Protein AF-A0AAW7KT25-F1 (afdb_monomer)

Structure (mmCIF, N/CA/C/O backbone):
data_AF-A0AAW7KT25-F1
#
_entry.id   AF-A0AAW7KT25-F1
#
loop_
_atom_site.group_PDB
_atom_site.id
_atom_site.type_symbol
_atom_site.label_atom_id
_atom_site.label_alt_id
_atom_site.label_comp_id
_atom_site.label_asym_id
_atom_site.label_entity_id
_atom_site.label_seq_id
_atom_site.pdbx_PDB_ins_code
_atom_site.Cartn_x
_atom_site.Cartn_y
_atom_site.Cartn_z
_atom_site.occupancy
_atom_site.B_iso_or_equiv
_atom_site.auth_seq_id
_atom_site.auth_comp_id
_atom_site.auth_asym_id
_atom_site.auth_atom_id
_atom_site.pdbx_PDB_model_num
ATOM 1 N N . MET A 1 1 ? 36.949 -15.496 -26.445 1.00 39.81 1 MET A N 1
ATOM 2 C CA . MET A 1 1 ? 36.614 -14.294 -27.246 1.00 39.81 1 MET A CA 1
ATOM 3 C C . MET A 1 1 ? 35.972 -13.147 -26.450 1.00 39.81 1 MET A C 1
ATOM 5 O O . MET A 1 1 ? 35.982 -12.041 -26.960 1.00 39.81 1 MET A O 1
ATOM 9 N N . ALA A 1 2 ? 35.506 -13.334 -25.204 1.00 37.22 2 ALA A N 1
ATOM 10 C CA . ALA A 1 2 ? 34.876 -12.263 -24.408 1.00 37.22 2 ALA A CA 1
ATOM 11 C C . ALA A 1 2 ? 35.842 -11.230 -23.772 1.00 37.22 2 ALA A C 1
ATOM 13 O O . ALA A 1 2 ? 35.425 -10.126 -23.444 1.00 37.22 2 ALA A O 1
ATOM 14 N N . LYS A 1 3 ? 37.140 -11.545 -23.620 1.00 33.88 3 LYS A N 1
ATOM 15 C CA . LYS A 1 3 ? 38.115 -10.657 -22.946 1.00 33.88 3 LYS A CA 1
ATOM 16 C C . LYS A 1 3 ? 38.588 -9.450 -23.777 1.00 33.88 3 LYS A C 1
ATOM 18 O O . LYS A 1 3 ? 39.136 -8.522 -23.203 1.00 33.88 3 LYS A O 1
ATOM 23 N N . ILE A 1 4 ? 38.385 -9.446 -25.098 1.00 40.03 4 ILE A N 1
ATOM 24 C CA . ILE A 1 4 ? 38.827 -8.353 -25.996 1.00 40.03 4 ILE A CA 1
ATOM 25 C C . ILE A 1 4 ? 37.680 -7.369 -26.300 1.00 40.03 4 ILE A C 1
ATOM 27 O O . ILE A 1 4 ? 37.921 -6.237 -26.711 1.00 40.03 4 ILE A O 1
ATOM 31 N N . THR A 1 5 ? 36.430 -7.756 -26.031 1.00 41.66 5 THR A N 1
ATOM 32 C CA . THR A 1 5 ? 35.244 -6.930 -26.302 1.00 41.66 5 THR A CA 1
ATOM 33 C C . THR A 1 5 ? 35.101 -5.768 -25.318 1.00 41.66 5 THR A C 1
ATOM 35 O O . THR A 1 5 ? 34.803 -4.655 -25.736 1.00 41.66 5 THR A O 1
ATOM 38 N N . VAL A 1 6 ? 35.383 -6.000 -24.030 1.00 49.38 6 VAL A N 1
ATOM 39 C CA . VAL A 1 6 ? 35.271 -4.971 -22.978 1.00 49.38 6 VAL A CA 1
ATOM 40 C C . VAL A 1 6 ? 36.273 -3.815 -23.179 1.00 49.38 6 VAL A C 1
ATOM 42 O O . VAL A 1 6 ? 35.838 -2.665 -23.156 1.00 49.38 6 VAL A O 1
ATOM 45 N N . PRO A 1 7 ? 37.568 -4.061 -23.487 1.00 44.84 7 PRO A N 1
ATOM 46 C CA . PRO A 1 7 ? 38.515 -2.983 -23.781 1.00 44.84 7 PRO A CA 1
ATOM 47 C C . PRO A 1 7 ? 38.102 -2.126 -24.983 1.00 44.84 7 PRO A C 1
ATOM 49 O O . PRO A 1 7 ? 38.216 -0.905 -24.938 1.00 44.84 7 PRO A O 1
ATOM 52 N N . LEU A 1 8 ? 37.598 -2.749 -26.056 1.00 51.25 8 LEU A N 1
ATOM 53 C CA . LEU A 1 8 ? 37.170 -2.042 -27.269 1.00 51.25 8 LEU A CA 1
ATOM 54 C C . LEU A 1 8 ? 35.942 -1.154 -27.030 1.00 51.25 8 LEU A C 1
ATOM 56 O O . LEU A 1 8 ? 35.841 -0.094 -27.643 1.00 51.25 8 LEU A O 1
ATOM 60 N N . GLN A 1 9 ? 35.038 -1.560 -26.139 1.00 50.50 9 GLN A N 1
ATOM 61 C CA . GLN A 1 9 ? 33.837 -0.799 -25.799 1.00 50.50 9 GLN A CA 1
ATOM 62 C C . GLN A 1 9 ? 34.172 0.451 -24.961 1.00 50.50 9 GLN A C 1
ATOM 64 O O . GLN A 1 9 ? 33.666 1.537 -25.247 1.00 50.50 9 GLN A O 1
ATOM 69 N N . GLU A 1 10 ? 35.088 0.343 -23.989 1.00 52.12 10 GLU A N 1
ATOM 70 C CA . GLU A 1 10 ? 35.563 1.505 -23.217 1.00 52.12 10 GLU A CA 1
ATOM 71 C C . GLU A 1 10 ? 36.442 2.457 -24.042 1.00 52.12 10 GLU A C 1
ATOM 73 O O . GLU A 1 10 ? 36.291 3.678 -23.949 1.00 52.12 10 GLU A O 1
ATOM 78 N N . LEU A 1 11 ? 37.319 1.921 -24.902 1.00 52.69 11 LEU A N 1
ATOM 79 C CA . LEU A 1 11 ? 38.124 2.715 -25.840 1.00 52.69 11 LEU A CA 1
ATOM 80 C C . LEU A 1 11 ? 37.252 3.378 -26.924 1.00 52.69 11 LEU A C 1
ATOM 82 O O . LEU A 1 11 ? 37.547 4.492 -27.354 1.00 52.69 11 LEU A O 1
ATOM 86 N N . GLY A 1 12 ? 36.157 2.728 -27.333 1.00 53.31 12 GLY A N 1
ATOM 87 C CA . GLY A 1 12 ? 35.208 3.215 -28.335 1.00 53.31 12 GLY A CA 1
ATOM 88 C C . GLY A 1 12 ? 34.369 4.407 -27.872 1.00 53.31 12 GLY A C 1
ATOM 89 O O . GLY A 1 12 ? 34.167 5.334 -28.654 1.00 53.31 12 GLY A O 1
ATOM 90 N N . ARG A 1 13 ? 33.966 4.449 -26.591 1.00 52.12 13 ARG A N 1
ATOM 91 C CA . ARG A 1 13 ? 33.222 5.581 -25.995 1.00 52.12 13 ARG A CA 1
ATOM 92 C C . ARG A 1 13 ? 33.970 6.919 -26.057 1.00 52.12 13 ARG A C 1
ATOM 94 O O . ARG A 1 13 ? 33.335 7.967 -26.022 1.00 52.12 13 ARG A O 1
ATOM 101 N N . ARG A 1 14 ? 35.307 6.896 -26.146 1.00 50.84 14 ARG A N 1
ATOM 102 C CA . ARG A 1 14 ? 36.168 8.093 -26.263 1.00 50.84 14 ARG A CA 1
ATOM 103 C C . ARG A 1 14 ? 36.726 8.318 -27.675 1.00 50.84 14 ARG A C 1
ATOM 105 O O . ARG A 1 14 ? 37.419 9.308 -27.902 1.00 50.84 14 ARG A O 1
ATOM 112 N N . ALA A 1 15 ? 36.472 7.405 -28.612 1.00 57.97 15 ALA A N 1
ATOM 113 C CA . ALA A 1 15 ? 37.028 7.442 -29.962 1.00 57.97 15 ALA A CA 1
ATOM 114 C C . ALA A 1 15 ? 36.098 8.152 -30.961 1.00 57.97 15 ALA A C 1
ATOM 116 O O . ALA A 1 15 ? 34.927 8.412 -30.691 1.00 57.97 15 ALA A O 1
ATOM 117 N N . LYS A 1 16 ? 36.619 8.451 -32.160 1.00 61.91 16 LYS A N 1
ATOM 118 C CA . LYS A 1 16 ? 35.809 8.954 -33.283 1.00 61.91 16 LYS A CA 1
ATOM 119 C C . LYS A 1 16 ? 34.642 7.994 -33.571 1.00 61.91 16 LYS A C 1
ATOM 121 O O . LYS A 1 16 ? 34.809 6.777 -33.507 1.00 61.91 16 LYS A O 1
ATOM 126 N N . ARG A 1 17 ? 33.487 8.549 -33.961 1.00 69.19 17 ARG A N 1
ATOM 127 C CA . ARG A 1 17 ? 32.239 7.814 -34.267 1.00 69.19 17 ARG A CA 1
ATOM 128 C C . ARG A 1 17 ? 32.421 6.683 -35.287 1.00 69.19 17 ARG A C 1
ATOM 130 O O . ARG A 1 17 ? 31.707 5.689 -35.223 1.00 69.19 17 ARG A O 1
ATOM 137 N N . ILE A 1 18 ? 33.376 6.824 -36.207 1.00 77.50 18 ILE A N 1
ATOM 138 C CA . ILE A 1 18 ? 33.752 5.802 -37.187 1.00 77.50 18 ILE A CA 1
ATOM 139 C C . ILE A 1 18 ? 35.273 5.651 -37.158 1.00 77.50 18 ILE A C 1
ATOM 141 O O . ILE A 1 18 ? 35.999 6.627 -37.361 1.00 77.50 18 ILE A O 1
ATOM 145 N N . VAL A 1 19 ? 35.753 4.431 -36.931 1.00 78.00 19 VAL A N 1
ATOM 146 C CA . VAL A 1 19 ? 37.176 4.083 -36.926 1.00 78.00 19 VAL A CA 1
ATOM 147 C C . VAL A 1 19 ? 37.415 2.984 -37.964 1.00 78.00 19 VAL A C 1
ATOM 149 O O . VAL A 1 19 ? 36.980 1.846 -37.762 1.00 78.00 19 VAL A O 1
ATOM 152 N N . PRO A 1 20 ? 38.080 3.290 -39.092 1.00 73.50 20 PRO A N 1
ATOM 153 C CA . PRO A 1 20 ? 38.483 2.265 -40.041 1.00 73.50 20 PRO A CA 1
ATOM 154 C C . PRO A 1 20 ? 39.666 1.454 -39.500 1.00 73.50 20 PRO A C 1
ATOM 156 O O . PRO A 1 20 ? 40.632 2.014 -38.986 1.00 73.50 20 PRO A O 1
ATOM 159 N N . PHE A 1 21 ? 39.596 0.131 -39.640 1.00 72.38 21 PHE A N 1
ATOM 160 C CA . PHE A 1 21 ? 40.652 -0.801 -39.255 1.00 72.38 21 PHE A CA 1
ATOM 161 C C . PHE A 1 21 ? 40.813 -1.889 -40.324 1.00 72.38 21 PHE A C 1
ATOM 163 O O . PHE A 1 21 ? 40.084 -2.883 -40.329 1.00 72.38 21 PHE A O 1
ATOM 170 N N . SER A 1 22 ? 41.790 -1.719 -41.222 1.00 73.00 22 SER A N 1
ATOM 171 C CA . SER A 1 22 ? 42.015 -2.626 -42.359 1.00 73.00 22 SER A CA 1
ATOM 172 C C . SER A 1 22 ? 40.728 -2.797 -43.194 1.00 73.00 22 SER A C 1
ATOM 174 O O . SER A 1 22 ? 40.134 -1.802 -43.602 1.00 73.00 22 SER A O 1
ATOM 176 N N . SER A 1 23 ? 40.263 -4.027 -43.414 1.00 74.94 23 SER A N 1
ATOM 177 C CA . SER A 1 23 ? 38.996 -4.365 -44.080 1.00 74.94 23 SER A CA 1
ATOM 178 C C . SER A 1 23 ? 37.759 -4.284 -43.172 1.00 74.94 23 SER A C 1
ATOM 180 O O . SER A 1 23 ? 36.678 -4.736 -43.551 1.00 74.94 23 SER A O 1
ATOM 182 N N . ASN A 1 24 ? 37.891 -3.734 -41.963 1.00 81.19 24 ASN A N 1
ATOM 183 C CA . ASN A 1 24 ? 36.813 -3.619 -40.986 1.00 81.19 24 ASN A CA 1
ATOM 184 C C . ASN A 1 24 ? 36.521 -2.147 -40.661 1.00 81.19 24 ASN A C 1
ATOM 186 O O . ASN A 1 24 ? 37.401 -1.287 -40.720 1.00 81.19 24 ASN A O 1
ATOM 190 N N . LEU A 1 25 ? 35.286 -1.859 -40.264 1.00 82.75 25 LEU A N 1
ATOM 191 C CA . LEU A 1 25 ? 34.858 -0.556 -39.763 1.00 82.75 25 LEU A CA 1
ATOM 192 C C . LEU A 1 25 ? 34.250 -0.727 -38.374 1.00 82.75 25 LEU A C 1
ATOM 194 O O . LEU A 1 25 ? 33.343 -1.535 -38.183 1.00 82.75 25 LEU A O 1
ATOM 198 N N . LEU A 1 26 ? 34.740 0.045 -37.411 1.00 84.06 26 LEU A N 1
ATOM 199 C CA . LEU A 1 26 ? 34.149 0.151 -36.085 1.00 84.06 26 LEU A CA 1
ATOM 200 C C . LEU A 1 26 ? 33.310 1.428 -36.017 1.00 84.06 26 LEU A C 1
ATOM 202 O O . LEU A 1 26 ? 33.811 2.516 -36.292 1.00 84.06 26 LEU A O 1
ATOM 206 N N . PHE A 1 27 ? 32.050 1.289 -35.633 1.00 85.81 27 PHE A N 1
ATOM 207 C CA . PHE A 1 27 ? 31.134 2.388 -35.371 1.00 85.81 27 PHE A CA 1
ATOM 208 C C . PHE A 1 27 ? 30.879 2.448 -33.868 1.00 85.81 27 PHE A C 1
ATOM 210 O O . PHE A 1 27 ? 30.522 1.437 -33.266 1.00 85.81 27 PHE A O 1
ATOM 217 N N . ASN A 1 28 ? 31.069 3.616 -33.265 1.00 84.81 28 ASN A N 1
ATOM 218 C CA . ASN A 1 28 ? 30.917 3.807 -31.826 1.00 84.81 28 ASN A CA 1
ATOM 219 C C . ASN A 1 28 ? 29.822 4.826 -31.532 1.00 84.81 28 ASN A C 1
ATOM 221 O O . ASN A 1 28 ? 29.785 5.901 -32.134 1.00 84.81 28 ASN A O 1
ATOM 225 N N . ALA A 1 29 ? 28.969 4.473 -30.580 1.00 82.75 29 ALA A N 1
ATOM 226 C CA . ALA A 1 29 ? 27.951 5.308 -29.975 1.00 82.75 29 ALA A CA 1
ATOM 227 C C . ALA A 1 29 ? 28.093 5.239 -28.439 1.00 82.75 29 ALA A C 1
ATOM 229 O O . ALA A 1 29 ? 28.629 4.255 -27.916 1.00 82.75 29 ALA A O 1
ATOM 230 N N . PRO A 1 30 ? 27.656 6.268 -27.696 1.00 81.62 30 PRO A N 1
ATOM 231 C CA . PRO A 1 30 ? 27.646 6.261 -26.233 1.00 81.62 30 PRO A CA 1
ATOM 232 C C . PRO A 1 30 ? 27.114 4.962 -25.604 1.00 81.62 30 PRO A C 1
ATOM 234 O O . PRO A 1 30 ? 27.749 4.410 -24.695 1.00 81.62 30 PRO A O 1
ATOM 237 N N . ALA A 1 31 ? 25.991 4.437 -26.099 1.00 81.19 31 ALA A N 1
ATOM 238 C CA . ALA A 1 31 ? 25.361 3.243 -25.532 1.00 81.19 31 ALA A CA 1
ATOM 239 C C . ALA A 1 31 ? 25.866 1.909 -26.123 1.00 81.19 31 ALA A C 1
ATOM 241 O O . ALA A 1 31 ? 25.721 0.865 -25.487 1.00 81.19 31 ALA A O 1
ATOM 242 N N . CYS A 1 32 ? 26.472 1.901 -27.318 1.00 84.75 32 CYS A N 1
ATOM 243 C CA . CYS A 1 32 ? 26.880 0.661 -27.989 1.00 84.75 32 CYS A CA 1
ATOM 244 C C . CYS A 1 32 ? 27.976 0.847 -29.057 1.00 84.75 32 CYS A C 1
ATOM 246 O O . CYS A 1 32 ? 28.180 1.929 -29.596 1.00 84.75 32 CYS A O 1
ATOM 248 N N . SER A 1 33 ? 28.658 -0.246 -29.410 1.00 85.81 33 SER A N 1
ATOM 249 C CA . SER A 1 33 ? 29.647 -0.283 -30.496 1.00 85.81 33 SER A CA 1
ATOM 250 C C . SER A 1 33 ? 29.300 -1.384 -31.495 1.00 85.81 33 SER A C 1
ATOM 252 O O . SER A 1 33 ? 28.928 -2.491 -31.107 1.00 85.81 33 SER A O 1
ATOM 254 N N . MET A 1 34 ? 29.471 -1.106 -32.785 1.00 86.25 34 MET A N 1
ATOM 255 C CA . MET A 1 34 ? 29.200 -2.030 -33.883 1.00 86.25 34 MET A CA 1
ATOM 256 C C . MET A 1 34 ? 30.453 -2.224 -34.738 1.00 86.25 34 MET A C 1
ATOM 258 O O . MET A 1 34 ? 30.999 -1.271 -35.288 1.00 86.25 34 MET A O 1
ATOM 262 N N . LEU A 1 35 ? 30.901 -3.471 -34.881 1.00 87.00 35 LEU A N 1
ATOM 263 C CA . LEU A 1 35 ? 32.040 -3.839 -35.721 1.00 87.00 35 LEU A CA 1
ATOM 264 C C . LEU A 1 35 ? 31.547 -4.509 -37.003 1.00 87.00 35 LEU A C 1
ATOM 266 O O . LEU A 1 35 ? 31.051 -5.634 -36.970 1.00 87.00 35 LEU A O 1
ATOM 270 N N . VAL A 1 36 ? 31.749 -3.845 -38.136 1.00 86.00 36 VAL A N 1
ATOM 271 C CA . VAL A 1 36 ? 31.463 -4.394 -39.461 1.00 86.00 36 VAL A CA 1
ATOM 272 C C . VAL A 1 36 ? 32.754 -4.955 -40.041 1.00 86.00 36 VAL A C 1
ATOM 274 O O . VAL A 1 36 ? 33.733 -4.226 -40.206 1.00 86.00 36 VAL A O 1
ATOM 277 N N . LYS A 1 37 ? 32.777 -6.259 -40.328 1.00 85.62 37 LYS A N 1
ATOM 278 C CA . LYS A 1 37 ? 33.959 -6.947 -40.860 1.00 85.62 37 LYS A CA 1
ATOM 279 C C . LYS A 1 37 ? 33.845 -7.214 -42.356 1.00 85.62 37 LYS A C 1
ATOM 281 O O . LYS A 1 37 ? 32.748 -7.440 -42.853 1.00 85.62 37 LYS A O 1
ATOM 286 N N . GLY A 1 38 ? 34.986 -7.274 -43.042 1.00 77.88 38 GLY A N 1
ATOM 287 C CA . GLY A 1 38 ? 35.064 -7.803 -44.408 1.00 77.88 38 GLY A CA 1
ATOM 288 C C . GLY A 1 38 ? 34.520 -6.875 -45.495 1.00 77.88 38 GLY A C 1
ATOM 289 O O . GLY A 1 38 ? 34.018 -7.347 -46.512 1.00 77.88 38 GLY A O 1
ATOM 290 N N . ILE A 1 39 ? 34.630 -5.560 -45.313 1.00 77.00 39 ILE A N 1
ATOM 291 C CA . ILE A 1 39 ? 34.294 -4.593 -46.357 1.00 77.00 39 ILE A CA 1
ATOM 292 C C . ILE A 1 39 ? 35.446 -4.565 -47.368 1.00 77.00 39 ILE A C 1
ATOM 294 O O . ILE A 1 39 ? 36.496 -3.978 -47.116 1.00 77.00 39 ILE A O 1
ATOM 298 N N . ASN A 1 40 ? 35.251 -5.220 -48.513 1.00 68.75 40 ASN A N 1
ATOM 299 C CA . ASN A 1 40 ? 36.207 -5.266 -49.623 1.00 68.75 40 ASN A CA 1
ATOM 300 C C . ASN A 1 40 ? 35.557 -4.734 -50.909 1.00 68.75 40 ASN A C 1
ATOM 302 O O . ASN A 1 40 ? 35.361 -5.463 -51.878 1.00 68.75 40 ASN A O 1
ATOM 306 N N . THR A 1 41 ? 35.155 -3.463 -50.885 1.00 74.19 41 THR A N 1
ATOM 307 C CA . THR A 1 41 ? 34.660 -2.760 -52.074 1.00 74.19 41 THR A CA 1
ATOM 308 C C . THR A 1 41 ? 35.723 -1.790 -52.574 1.00 74.19 41 THR A C 1
ATOM 310 O O . THR A 1 41 ? 36.294 -1.036 -51.789 1.00 74.19 41 THR A O 1
ATOM 313 N N . LYS A 1 42 ? 35.986 -1.809 -53.885 1.00 74.44 42 LYS A N 1
ATOM 314 C CA . LYS A 1 42 ? 36.832 -0.814 -54.567 1.00 74.44 42 LYS A CA 1
ATOM 315 C C . LYS A 1 42 ? 36.036 0.423 -55.007 1.00 74.44 42 LYS A C 1
ATOM 317 O O . LYS A 1 42 ? 36.633 1.406 -55.423 1.00 74.44 42 LYS A O 1
ATOM 322 N N . ASP A 1 43 ? 34.706 0.359 -54.922 1.00 85.50 43 ASP A N 1
ATOM 323 C 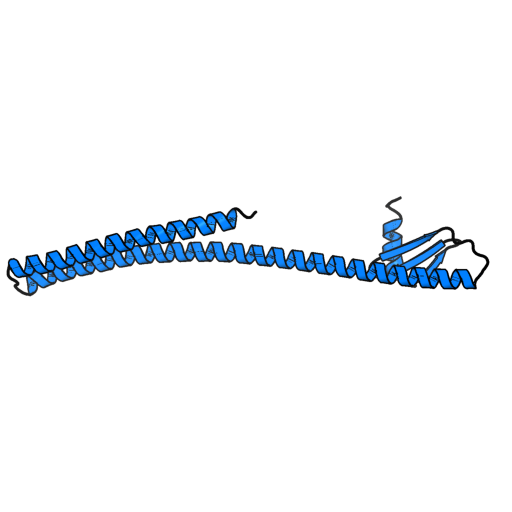CA . ASP A 1 43 ? 33.800 1.468 -55.215 1.00 85.50 43 ASP A CA 1
ATOM 324 C C . ASP A 1 43 ? 33.636 2.344 -53.962 1.00 85.50 43 ASP A C 1
ATOM 326 O O . ASP A 1 43 ? 32.994 1.945 -52.980 1.00 85.50 43 ASP A O 1
ATOM 330 N N . GLU A 1 44 ? 34.235 3.536 -54.003 1.00 79.94 44 GLU A N 1
ATOM 331 C CA . GLU A 1 44 ? 34.162 4.530 -52.929 1.00 79.94 44 GLU A CA 1
ATOM 332 C C . GLU A 1 44 ? 32.736 5.051 -52.697 1.00 79.94 44 GLU A C 1
ATOM 334 O O . GLU A 1 44 ? 32.356 5.310 -51.553 1.00 79.94 44 GLU A O 1
ATOM 339 N N . GLY A 1 45 ? 31.910 5.146 -53.743 1.00 84.12 45 GLY A N 1
ATOM 340 C CA . GLY A 1 45 ? 30.520 5.588 -53.632 1.00 84.12 45 GLY A CA 1
ATOM 341 C C . GLY A 1 45 ? 29.638 4.556 -52.927 1.00 84.12 45 GLY A C 1
ATOM 342 O O . GLY A 1 45 ? 28.743 4.901 -52.150 1.00 84.12 45 GLY A O 1
ATOM 343 N N . LEU A 1 46 ? 29.899 3.266 -53.146 1.00 83.12 46 LEU A N 1
ATOM 344 C CA . LEU A 1 46 ? 29.252 2.186 -52.396 1.00 83.12 46 LEU A CA 1
ATOM 345 C C . LEU A 1 46 ? 29.737 2.139 -50.938 1.00 83.12 46 LEU A C 1
ATOM 347 O O . LEU A 1 46 ? 28.928 1.949 -50.029 1.00 83.12 46 LEU A O 1
ATOM 351 N N . LEU A 1 47 ? 31.031 2.377 -50.699 1.00 82.69 47 LEU A N 1
ATOM 352 C CA . LEU A 1 47 ? 31.600 2.449 -49.351 1.00 82.69 47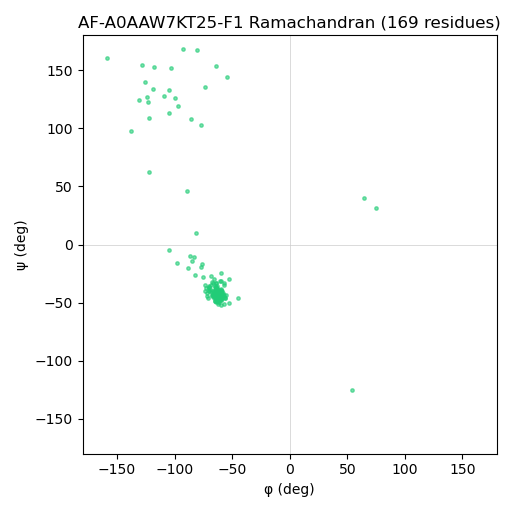 LEU A CA 1
ATOM 353 C C . LEU A 1 47 ? 31.009 3.603 -48.528 1.00 82.69 47 LEU A C 1
ATOM 355 O O . LEU A 1 47 ? 30.699 3.410 -47.351 1.00 82.69 47 LEU A O 1
ATOM 359 N N . GLY A 1 48 ? 30.833 4.779 -49.139 1.00 82.12 48 GLY A N 1
ATOM 360 C CA . GLY A 1 48 ? 30.191 5.938 -48.513 1.00 82.12 48 GLY A CA 1
ATOM 361 C C . GLY A 1 48 ? 28.758 5.630 -48.078 1.00 82.12 48 GLY A C 1
ATOM 362 O O . GLY A 1 48 ? 28.437 5.741 -46.899 1.00 82.12 48 GLY A O 1
ATOM 363 N N . ARG A 1 49 ? 27.935 5.099 -48.99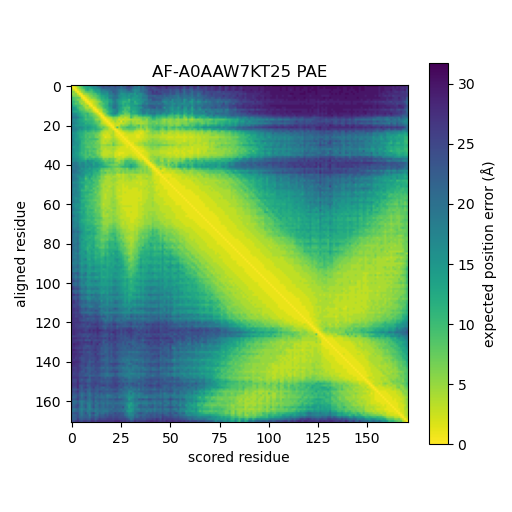3 1.00 88.19 49 ARG A N 1
ATOM 364 C CA . ARG A 1 49 ? 26.543 4.715 -48.691 1.00 88.19 49 ARG A CA 1
ATOM 365 C C . ARG A 1 49 ? 26.436 3.654 -47.596 1.00 88.19 49 ARG A C 1
ATOM 367 O O . ARG A 1 49 ? 25.552 3.730 -46.748 1.00 88.19 49 ARG A O 1
ATOM 374 N N . LEU A 1 50 ? 27.336 2.668 -47.584 1.00 85.50 50 LEU A N 1
ATOM 375 C CA . LEU A 1 50 ? 27.382 1.670 -46.512 1.00 85.50 50 LEU A CA 1
ATOM 376 C C . LEU A 1 50 ? 27.703 2.311 -45.160 1.00 85.50 50 LEU A C 1
ATOM 378 O O . LEU A 1 50 ? 27.060 1.976 -44.169 1.00 85.50 50 LEU A O 1
ATOM 382 N N . ARG A 1 51 ? 28.663 3.242 -45.109 1.00 84.38 51 ARG A N 1
ATOM 383 C CA . ARG A 1 51 ? 28.995 3.972 -43.876 1.00 84.38 51 ARG A CA 1
ATOM 384 C C . ARG A 1 51 ? 27.803 4.756 -43.345 1.00 84.38 51 ARG A C 1
ATOM 386 O O . ARG A 1 51 ? 27.540 4.668 -42.149 1.00 84.38 51 ARG A O 1
ATOM 393 N N . ASP A 1 52 ? 27.074 5.446 -44.215 1.00 87.75 52 ASP A N 1
ATOM 394 C CA . ASP A 1 52 ? 25.888 6.211 -43.823 1.00 87.75 52 ASP A CA 1
ATOM 395 C C . ASP A 1 52 ? 24.785 5.288 -43.292 1.00 87.75 52 ASP A C 1
ATOM 397 O O . ASP A 1 52 ? 24.254 5.513 -42.204 1.00 87.75 52 ASP A O 1
ATOM 401 N N . ASN A 1 53 ? 24.511 4.181 -43.989 1.00 89.69 53 ASN A N 1
ATOM 402 C CA . ASN A 1 53 ? 23.528 3.190 -43.550 1.00 89.69 53 ASN A CA 1
ATOM 403 C C . ASN A 1 53 ? 23.889 2.579 -42.188 1.00 89.69 53 ASN A C 1
ATOM 405 O O . ASN A 1 53 ? 23.029 2.454 -41.318 1.00 89.69 53 ASN A O 1
ATOM 409 N N . PHE A 1 54 ? 25.158 2.227 -41.967 1.00 89.12 54 PHE A N 1
ATOM 410 C CA . PHE A 1 54 ? 25.615 1.707 -40.677 1.00 89.12 54 PHE A CA 1
ATOM 411 C C . PHE A 1 54 ? 25.589 2.767 -39.574 1.00 89.12 54 PHE A C 1
ATOM 413 O O . PHE A 1 54 ? 25.258 2.444 -38.434 1.00 89.12 54 PHE A O 1
ATOM 420 N N . ALA A 1 55 ? 25.880 4.028 -39.892 1.00 85.62 55 ALA A N 1
ATOM 421 C CA . ALA A 1 55 ? 25.758 5.122 -38.938 1.00 85.62 55 ALA A CA 1
ATOM 422 C C . ALA A 1 55 ? 24.296 5.348 -38.513 1.00 85.62 55 ALA A C 1
ATOM 424 O O . ALA A 1 55 ? 24.047 5.558 -37.325 1.00 85.62 55 ALA A O 1
ATOM 425 N N . ILE A 1 56 ? 23.344 5.252 -39.450 1.00 90.94 56 ILE A N 1
ATOM 426 C CA . ILE A 1 56 ? 21.901 5.320 -39.173 1.00 90.94 56 ILE A CA 1
ATOM 427 C C . ILE A 1 56 ? 21.462 4.129 -38.317 1.00 90.94 56 ILE A C 1
ATOM 429 O O . ILE A 1 56 ? 20.803 4.319 -37.297 1.00 90.94 56 ILE A O 1
ATOM 433 N N . LEU A 1 57 ? 21.856 2.906 -38.691 1.00 91.44 57 LEU A N 1
ATOM 434 C CA . LEU A 1 57 ? 21.539 1.702 -37.919 1.00 91.44 57 LEU A CA 1
ATOM 435 C C . LEU A 1 57 ? 22.063 1.795 -36.486 1.00 91.44 57 LEU A C 1
ATOM 437 O O . LEU A 1 57 ? 21.328 1.481 -35.554 1.00 91.44 57 LEU A O 1
ATOM 441 N N . LEU A 1 58 ? 23.296 2.270 -36.300 1.00 89.75 58 LEU A N 1
ATOM 442 C CA . LEU A 1 58 ? 23.866 2.461 -34.972 1.00 89.75 58 LEU A CA 1
ATOM 443 C C . LEU A 1 58 ? 23.041 3.452 -34.137 1.00 89.75 58 LEU A C 1
ATOM 445 O O . LEU A 1 58 ? 22.776 3.179 -32.972 1.00 89.75 58 LEU A O 1
ATOM 449 N N . THR A 1 59 ? 22.587 4.561 -34.730 1.00 89.12 59 THR A N 1
ATOM 450 C CA . THR A 1 59 ? 21.710 5.523 -34.043 1.00 89.12 59 THR A CA 1
ATOM 451 C C . THR A 1 59 ? 20.365 4.909 -33.666 1.00 89.12 59 THR A C 1
ATOM 453 O O . THR A 1 59 ? 19.895 5.118 -32.554 1.00 89.12 59 THR A O 1
ATOM 456 N N . ILE A 1 60 ? 19.762 4.103 -34.544 1.00 93.31 60 ILE A N 1
ATOM 457 C CA . ILE A 1 60 ? 18.510 3.400 -34.227 1.00 93.31 60 ILE A CA 1
ATOM 458 C C . ILE A 1 60 ? 18.717 2.432 -33.055 1.00 93.31 60 ILE A C 1
ATOM 460 O O . ILE A 1 60 ? 17.874 2.363 -32.160 1.00 93.31 60 ILE A O 1
ATOM 464 N N . ILE A 1 61 ? 19.824 1.685 -33.054 1.00 92.00 61 ILE A N 1
ATOM 465 C CA . ILE A 1 61 ? 20.157 0.742 -31.980 1.00 92.00 61 ILE A CA 1
ATOM 466 C C . ILE A 1 61 ? 20.350 1.488 -30.658 1.00 92.00 61 ILE A C 1
ATOM 468 O O . ILE A 1 61 ? 19.762 1.090 -29.657 1.00 92.00 61 ILE A O 1
ATOM 472 N N . GLU A 1 62 ? 21.107 2.583 -30.661 1.00 90.00 62 GLU A N 1
ATOM 473 C CA . GLU A 1 62 ? 21.309 3.426 -29.481 1.00 90.00 62 GLU A CA 1
ATOM 474 C C . GLU A 1 62 ? 19.982 3.942 -28.911 1.00 90.00 62 GLU A C 1
ATOM 476 O O . GLU A 1 62 ? 19.688 3.686 -27.745 1.00 90.00 62 GLU A O 1
ATOM 481 N N . SER A 1 63 ? 19.119 4.542 -29.737 1.00 92.19 63 SER A N 1
ATOM 482 C CA . SER A 1 63 ? 17.806 5.015 -29.277 1.00 92.19 63 SER A CA 1
ATOM 483 C C . SER A 1 63 ? 16.923 3.889 -28.728 1.00 92.19 63 SER A C 1
ATOM 485 O O . SER A 1 63 ? 16.103 4.112 -27.836 1.00 92.19 63 SER A O 1
ATOM 487 N N . ARG A 1 64 ? 17.054 2.661 -29.248 1.00 94.75 64 ARG A N 1
ATOM 488 C CA . ARG A 1 64 ? 16.330 1.500 -28.711 1.00 94.75 64 ARG A CA 1
ATOM 489 C C . ARG A 1 64 ? 16.885 1.032 -27.374 1.00 94.75 64 ARG A C 1
ATOM 491 O O . ARG A 1 64 ? 16.083 0.650 -26.526 1.00 94.75 64 ARG A O 1
ATOM 498 N N . ILE A 1 65 ? 18.200 1.073 -27.178 1.00 92.62 65 ILE A N 1
ATOM 499 C CA . ILE A 1 65 ? 18.827 0.753 -25.891 1.00 92.62 65 ILE A CA 1
ATOM 500 C C . ILE A 1 65 ? 18.358 1.750 -24.831 1.00 92.62 65 ILE A C 1
ATOM 502 O O . ILE A 1 65 ? 17.811 1.323 -23.819 1.00 92.62 65 ILE A O 1
ATOM 506 N N . GLU A 1 66 ? 18.452 3.052 -25.109 1.00 92.12 66 GLU A N 1
ATOM 507 C CA . GLU A 1 66 ? 17.992 4.102 -24.190 1.00 92.12 66 GLU A CA 1
ATOM 508 C C . GLU A 1 66 ? 16.509 3.939 -23.833 1.00 92.12 66 GLU A C 1
ATOM 510 O O . GLU A 1 66 ? 16.120 4.032 -22.670 1.00 92.12 66 GLU A O 1
ATOM 515 N N . PHE A 1 67 ? 15.665 3.635 -24.824 1.00 94.25 67 PHE A N 1
ATOM 516 C CA . PHE A 1 67 ? 14.251 3.371 -24.579 1.00 94.25 67 PHE A CA 1
ATOM 517 C C . PHE A 1 67 ? 14.038 2.163 -23.655 1.00 94.25 67 PHE A C 1
ATOM 519 O O . PHE A 1 67 ? 13.223 2.232 -22.737 1.00 94.25 67 PHE A O 1
ATOM 526 N N . ILE A 1 68 ? 14.751 1.054 -23.876 1.00 95.25 68 ILE A N 1
ATOM 527 C CA . ILE A 1 68 ? 14.640 -0.143 -23.030 1.00 95.25 68 ILE A CA 1
ATOM 528 C C . ILE A 1 68 ? 15.082 0.169 -21.597 1.00 95.25 68 ILE A C 1
ATOM 530 O O . ILE A 1 68 ? 14.380 -0.207 -20.658 1.00 95.25 68 ILE A O 1
ATOM 534 N N . GLU A 1 69 ? 16.194 0.884 -21.427 1.00 93.56 69 GLU A N 1
ATOM 535 C CA . GLU A 1 69 ? 16.703 1.293 -20.115 1.00 93.56 69 GLU A CA 1
ATOM 536 C C . GLU A 1 69 ? 15.681 2.155 -19.364 1.00 93.56 69 GLU A C 1
ATOM 538 O O . GLU A 1 69 ? 15.325 1.835 -18.230 1.00 93.56 69 GLU A O 1
ATOM 543 N N . GLN A 1 70 ? 15.103 3.164 -20.024 1.00 94.12 70 GLN A N 1
ATOM 544 C CA . GLN A 1 70 ? 14.051 4.003 -19.440 1.00 94.12 70 GLN A CA 1
ATOM 545 C C . GLN A 1 70 ? 12.806 3.203 -19.043 1.00 94.12 70 GLN A C 1
ATOM 547 O O . GLN A 1 70 ? 12.175 3.479 -18.021 1.00 94.12 70 GLN A O 1
ATOM 552 N N . GLN A 1 71 ? 12.408 2.217 -19.849 1.00 95.25 71 GLN A N 1
ATOM 553 C CA . GLN A 1 71 ? 11.248 1.383 -19.536 1.00 95.25 71 GLN A CA 1
ATOM 554 C C . GLN A 1 71 ? 11.519 0.459 -18.345 1.00 95.25 71 GLN A C 1
ATOM 556 O O . GLN A 1 71 ? 10.630 0.266 -17.514 1.00 95.25 71 GLN A O 1
ATOM 561 N N . LEU A 1 72 ? 12.738 -0.069 -18.231 1.00 95.25 72 LEU A N 1
ATOM 562 C CA . LEU A 1 72 ? 13.156 -0.904 -17.108 1.00 95.25 72 LEU A CA 1
ATOM 563 C C . LEU A 1 72 ? 13.254 -0.091 -15.810 1.00 95.25 72 LEU A C 1
ATOM 565 O O . LEU A 1 72 ? 12.782 -0.537 -14.762 1.00 95.25 72 LEU A O 1
ATOM 569 N N . GLU A 1 73 ? 13.778 1.131 -15.885 1.00 95.00 73 GLU A N 1
ATOM 570 C CA . GLU A 1 73 ? 13.806 2.069 -14.763 1.00 95.00 73 GLU A CA 1
ATOM 571 C C . GLU A 1 73 ? 12.386 2.419 -14.296 1.00 95.00 73 GLU A C 1
ATOM 573 O O . GLU A 1 73 ? 12.060 2.254 -13.120 1.00 95.00 73 GLU A O 1
ATOM 578 N N . LYS A 1 74 ? 11.487 2.795 -15.217 1.00 93.56 74 LYS A N 1
ATOM 579 C CA . LYS A 1 74 ? 10.074 3.067 -14.894 1.00 93.56 74 LYS A CA 1
ATOM 580 C C . LYS A 1 74 ? 9.378 1.866 -14.262 1.00 93.56 74 LYS A C 1
ATOM 582 O O . LYS A 1 74 ? 8.606 2.041 -13.319 1.00 93.56 74 LYS A O 1
ATOM 587 N N . ALA A 1 75 ? 9.625 0.659 -14.770 1.00 93.44 75 ALA A N 1
ATOM 588 C CA . ALA A 1 75 ? 9.072 -0.564 -14.197 1.00 93.44 75 ALA A CA 1
ATOM 589 C C . ALA A 1 75 ? 9.575 -0.785 -12.762 1.00 93.44 75 ALA A C 1
ATOM 591 O O . ALA A 1 75 ? 8.781 -1.100 -11.877 1.00 93.44 75 ALA A O 1
ATOM 592 N N . THR A 1 76 ? 10.863 -0.539 -12.519 1.00 94.50 76 THR A N 1
ATOM 593 C CA . THR A 1 76 ? 11.485 -0.659 -11.194 1.00 94.50 76 THR A CA 1
ATOM 594 C C . THR A 1 76 ? 10.906 0.355 -10.210 1.00 94.50 76 THR A C 1
ATOM 596 O O . THR A 1 76 ? 10.464 -0.030 -9.129 1.00 94.50 76 THR A O 1
ATOM 599 N N . ILE A 1 77 ? 10.822 1.631 -10.600 1.00 93.25 77 ILE A N 1
ATOM 600 C CA . ILE A 1 77 ? 10.229 2.698 -9.778 1.00 93.25 77 ILE A CA 1
ATOM 601 C C . ILE A 1 77 ? 8.768 2.372 -9.459 1.00 93.25 77 ILE A C 1
ATOM 603 O O . ILE A 1 77 ? 8.340 2.481 -8.310 1.00 93.25 77 ILE A O 1
ATOM 607 N N . ARG A 1 78 ? 7.996 1.922 -10.456 1.00 89.69 78 ARG A N 1
ATOM 608 C CA . ARG A 1 78 ? 6.598 1.522 -10.256 1.00 89.69 78 ARG A CA 1
ATOM 609 C C . ARG A 1 78 ? 6.484 0.364 -9.268 1.00 89.69 78 ARG A C 1
ATOM 611 O O . ARG A 1 78 ? 5.620 0.407 -8.397 1.00 89.69 78 ARG A O 1
ATOM 618 N N . GLN A 1 79 ? 7.341 -0.646 -9.384 1.00 90.88 79 GLN A N 1
ATOM 619 C CA . GLN A 1 79 ? 7.340 -1.787 -8.471 1.00 90.88 79 GLN A CA 1
ATOM 620 C C . GLN A 1 79 ? 7.687 -1.362 -7.040 1.00 90.88 79 GLN A C 1
ATOM 622 O O . GLN A 1 79 ? 7.018 -1.778 -6.097 1.00 90.88 79 GLN A O 1
ATOM 627 N N . GLN A 1 80 ? 8.686 -0.495 -6.873 1.00 92.38 80 GLN A N 1
ATOM 628 C CA . GLN A 1 80 ? 9.048 0.054 -5.567 1.00 92.38 80 GLN A CA 1
ATOM 629 C C . GLN A 1 80 ? 7.901 0.867 -4.959 1.00 92.38 80 GLN A C 1
ATOM 631 O O . GLN A 1 80 ? 7.545 0.638 -3.807 1.00 92.38 80 GLN A O 1
ATOM 636 N N . ALA A 1 81 ? 7.269 1.752 -5.735 1.00 87.88 81 ALA A N 1
ATOM 637 C CA . ALA A 1 81 ? 6.122 2.534 -5.280 1.00 87.88 81 ALA A CA 1
ATOM 638 C C . ALA A 1 81 ? 4.951 1.639 -4.845 1.00 87.88 81 ALA A C 1
ATOM 640 O O . ALA A 1 81 ? 4.360 1.869 -3.793 1.00 87.88 81 ALA A O 1
ATOM 641 N N . LEU A 1 82 ? 4.644 0.586 -5.612 1.00 89.00 82 LEU A N 1
ATOM 642 C CA . LEU A 1 82 ? 3.618 -0.390 -5.241 1.00 89.00 82 LEU A CA 1
ATOM 643 C C . LEU A 1 82 ? 3.963 -1.116 -3.938 1.00 89.00 82 LEU A C 1
ATOM 645 O O . LEU A 1 82 ? 3.089 -1.279 -3.093 1.00 89.00 82 LEU A O 1
ATOM 649 N N . ASN A 1 83 ? 5.218 -1.521 -3.748 1.00 88.81 83 ASN A N 1
ATOM 650 C CA . ASN A 1 83 ? 5.652 -2.175 -2.514 1.00 88.81 83 ASN A CA 1
ATOM 651 C C . ASN A 1 83 ? 5.560 -1.236 -1.301 1.00 88.81 83 ASN A C 1
ATOM 653 O O . ASN A 1 83 ? 5.073 -1.648 -0.249 1.00 88.81 83 ASN A O 1
ATOM 657 N N . THR A 1 84 ? 5.947 0.032 -1.453 1.00 90.38 84 THR A N 1
ATOM 658 C CA . THR A 1 84 ? 5.801 1.044 -0.397 1.00 90.38 84 THR A CA 1
ATOM 659 C C . THR A 1 84 ? 4.334 1.266 -0.037 1.00 90.38 84 THR A C 1
ATOM 661 O O . THR A 1 84 ? 3.986 1.212 1.140 1.00 90.38 84 THR A O 1
ATOM 664 N N . LEU A 1 85 ? 3.459 1.434 -1.036 1.00 87.31 85 LEU A N 1
ATOM 665 C CA . LEU A 1 85 ? 2.017 1.589 -0.817 1.00 87.31 85 LEU A CA 1
ATOM 666 C C . LEU A 1 85 ? 1.406 0.364 -0.128 1.00 87.31 85 LEU A C 1
ATOM 668 O O . LEU A 1 85 ? 0.577 0.513 0.765 1.00 87.31 85 LEU A O 1
ATOM 672 N N . LYS A 1 86 ? 1.827 -0.852 -0.502 1.00 85.50 86 LYS A N 1
ATOM 673 C CA . LYS A 1 86 ? 1.402 -2.089 0.173 1.00 85.50 86 LYS A CA 1
ATOM 674 C C . LYS A 1 86 ? 1.791 -2.084 1.653 1.00 85.50 86 LYS A C 1
ATOM 676 O O . LYS A 1 86 ? 0.957 -2.430 2.487 1.00 85.50 86 LYS A O 1
ATOM 681 N N . SER A 1 87 ? 3.032 -1.705 1.971 1.00 86.69 87 SER A N 1
ATOM 682 C CA . SER A 1 87 ? 3.512 -1.637 3.357 1.00 86.69 87 SER A CA 1
ATOM 683 C C . SER A 1 87 ? 2.726 -0.608 4.164 1.00 86.69 87 SER A C 1
ATOM 685 O O . SER A 1 87 ? 2.214 -0.936 5.228 1.00 86.69 87 SER A O 1
ATOM 687 N N . GLN A 1 88 ? 2.557 0.600 3.619 1.00 89.81 88 GLN A N 1
ATOM 688 C CA . GLN A 1 88 ? 1.800 1.674 4.265 1.00 89.81 88 GLN A CA 1
ATOM 689 C C . GLN A 1 88 ? 0.350 1.263 4.529 1.00 89.81 88 GLN A C 1
ATOM 691 O O . GLN A 1 88 ? -0.121 1.392 5.651 1.00 89.81 88 GLN A O 1
ATOM 696 N N . LEU A 1 89 ? -0.329 0.665 3.545 1.00 87.38 89 LEU A N 1
ATOM 697 C CA . LEU A 1 89 ? -1.691 0.160 3.733 1.00 87.38 89 LEU A CA 1
ATOM 698 C C . LEU A 1 89 ? -1.769 -0.899 4.838 1.00 87.38 89 LEU A C 1
ATOM 700 O O . LEU A 1 89 ? -2.717 -0.902 5.619 1.00 87.38 89 LEU A O 1
ATOM 704 N N . ALA A 1 90 ? -0.798 -1.811 4.918 1.00 85.31 90 ALA A N 1
ATOM 705 C CA . ALA A 1 90 ? -0.772 -2.816 5.977 1.00 85.31 90 ALA A CA 1
ATOM 706 C C . ALA A 1 90 ? -0.621 -2.177 7.370 1.00 85.31 90 ALA A C 1
ATOM 708 O O . ALA A 1 90 ? -1.321 -2.587 8.302 1.00 85.31 90 ALA A O 1
ATOM 709 N N . ASP A 1 91 ? 0.239 -1.166 7.494 1.00 89.19 91 ASP A N 1
ATOM 710 C CA . ASP A 1 91 ? 0.462 -0.428 8.739 1.00 89.19 91 ASP A CA 1
ATOM 711 C C . ASP A 1 91 ? -0.772 0.398 9.135 1.00 89.19 91 ASP A C 1
ATOM 713 O O . ASP A 1 91 ? -1.216 0.325 10.287 1.00 89.19 91 ASP A O 1
ATOM 717 N N . ASP A 1 92 ? -1.389 1.095 8.179 1.00 89.31 92 ASP A N 1
ATOM 718 C CA . ASP A 1 92 ? -2.618 1.871 8.371 1.00 89.31 92 ASP A CA 1
ATOM 719 C C . ASP A 1 92 ? -3.764 0.974 8.846 1.00 89.31 92 ASP A C 1
ATOM 721 O O . ASP A 1 92 ? -4.406 1.263 9.856 1.00 89.31 92 ASP A O 1
ATOM 725 N N . PHE A 1 93 ? -3.983 -0.174 8.194 1.00 87.31 93 PHE A N 1
ATOM 726 C CA . PHE A 1 93 ? -5.007 -1.127 8.628 1.00 87.31 93 PHE A CA 1
ATOM 727 C C . PHE A 1 93 ? -4.725 -1.704 10.018 1.00 87.31 93 PHE A C 1
ATOM 729 O O . PHE A 1 93 ? -5.658 -1.905 10.799 1.00 87.31 93 PHE A O 1
ATOM 736 N N . SER A 1 94 ? -3.456 -1.940 10.362 1.00 86.00 94 SER A N 1
ATOM 737 C CA . SER A 1 94 ? -3.087 -2.377 11.712 1.00 86.00 94 SER A CA 1
ATOM 738 C C . SER A 1 94 ? -3.394 -1.305 12.764 1.00 86.00 94 SER A C 1
ATOM 740 O O . SER A 1 94 ? -3.833 -1.625 13.871 1.00 86.00 94 SER A O 1
ATOM 742 N N . THR A 1 95 ? -3.209 -0.035 12.405 1.00 90.44 95 THR A N 1
ATOM 743 C CA . THR A 1 95 ? -3.483 1.115 13.267 1.00 90.44 95 THR A CA 1
ATOM 744 C C . THR A 1 95 ? -4.982 1.302 13.450 1.00 90.44 95 THR A C 1
ATOM 746 O O . THR A 1 95 ? -5.438 1.413 14.584 1.00 90.44 95 THR A O 1
ATOM 749 N N . ILE A 1 96 ? -5.761 1.228 12.366 1.00 89.00 96 ILE A N 1
ATOM 750 C CA . ILE A 1 96 ? -7.230 1.259 12.415 1.00 89.00 96 ILE A CA 1
ATOM 751 C C . ILE A 1 96 ? -7.751 0.147 13.325 1.00 89.00 96 ILE A C 1
ATOM 753 O O . ILE A 1 96 ? -8.564 0.415 14.202 1.00 89.00 96 ILE A O 1
ATOM 757 N N . LYS A 1 97 ? -7.230 -1.081 13.194 1.00 86.50 97 LYS A N 1
ATOM 758 C CA . LYS A 1 97 ? -7.623 -2.193 14.069 1.00 86.50 97 LYS A CA 1
ATOM 759 C C . LYS A 1 97 ? -7.382 -1.878 15.551 1.00 86.50 97 LYS A C 1
ATOM 761 O O . LYS A 1 97 ? -8.249 -2.133 16.382 1.00 86.50 97 LYS A O 1
ATOM 766 N N . LYS A 1 98 ? -6.219 -1.315 15.893 1.00 88.69 98 LYS A N 1
ATOM 767 C CA . LYS A 1 98 ? -5.920 -0.911 17.277 1.00 88.69 98 LYS A CA 1
ATOM 768 C C . LYS A 1 98 ? -6.885 0.166 17.768 1.00 88.69 98 LYS A C 1
ATOM 770 O O . LYS A 1 98 ? -7.397 0.039 18.872 1.00 88.69 98 LYS A O 1
ATOM 775 N N . LEU A 1 99 ? -7.153 1.181 16.945 1.00 90.06 99 LEU A N 1
ATOM 776 C CA . LEU A 1 99 ? -8.069 2.271 17.282 1.00 90.06 99 LEU A CA 1
ATOM 777 C C . LEU A 1 99 ? -9.500 1.773 17.513 1.00 90.06 99 LEU A C 1
ATOM 779 O O . LEU A 1 99 ? -10.111 2.183 18.493 1.00 90.06 99 LEU A O 1
ATOM 783 N N . CYS A 1 100 ? -10.008 0.860 16.681 1.00 87.56 100 CYS A N 1
ATOM 784 C CA . CYS A 1 100 ? -11.325 0.249 16.887 1.00 87.56 100 CYS A CA 1
ATOM 785 C C . CYS A 1 100 ? -11.388 -0.523 18.212 1.00 87.56 100 CYS A C 1
ATOM 787 O O . CYS A 1 100 ? -12.298 -0.309 19.002 1.00 87.56 100 CYS A O 1
ATOM 789 N N . SER A 1 101 ? -10.379 -1.347 18.515 1.00 86.69 101 SER A N 1
ATOM 790 C CA . SER A 1 101 ? -10.341 -2.093 19.781 1.00 86.69 101 SER A CA 1
ATOM 791 C C . SER A 1 101 ? -10.232 -1.179 21.013 1.00 86.69 101 SER A C 1
ATOM 793 O O . SER A 1 101 ? -10.830 -1.456 22.054 1.00 86.69 101 SER A O 1
ATOM 795 N N . GLU A 1 102 ? -9.479 -0.080 20.913 1.00 90.94 102 GLU A N 1
ATOM 796 C CA . GLU A 1 102 ? -9.396 0.948 21.958 1.00 90.94 102 GLU A CA 1
ATOM 797 C C . GLU A 1 102 ? -10.751 1.648 22.152 1.00 90.94 102 GLU A C 1
ATOM 799 O O . GLU A 1 102 ? -11.205 1.820 23.283 1.00 90.94 102 GLU A O 1
ATOM 804 N N . GLN A 1 103 ? -11.419 2.003 21.051 1.00 89.25 103 GLN A N 1
ATOM 805 C CA . GLN A 1 103 ? -12.741 2.620 21.055 1.00 89.25 103 GLN A CA 1
ATOM 806 C C . GLN A 1 103 ? -13.786 1.702 21.698 1.00 89.25 103 GLN A C 1
ATOM 808 O O . GLN A 1 103 ? -14.511 2.143 22.588 1.00 89.25 103 GLN A O 1
ATOM 813 N N . ASP A 1 104 ? -13.818 0.422 21.325 1.00 88.94 104 ASP A N 1
ATOM 814 C CA . ASP A 1 104 ? -14.744 -0.564 21.887 1.00 88.94 104 ASP A CA 1
ATOM 815 C C . ASP A 1 104 ? -14.568 -0.702 23.411 1.00 88.94 104 ASP A C 1
ATOM 817 O O . ASP A 1 104 ? -15.545 -0.790 24.159 1.00 88.94 104 ASP A O 1
ATOM 821 N N . LYS A 1 105 ? -13.321 -0.673 23.904 1.00 89.38 105 LYS A N 1
ATOM 822 C CA . LYS A 1 105 ? -13.035 -0.675 25.350 1.00 89.38 105 LYS A CA 1
ATOM 823 C C . LYS A 1 105 ? -13.533 0.593 26.035 1.00 89.38 105 LYS A C 1
ATOM 825 O O . LYS A 1 105 ? -14.137 0.497 27.100 1.00 89.38 105 LYS A O 1
ATOM 830 N N . GLN A 1 106 ? -13.287 1.762 25.444 1.00 92.12 106 GLN A N 1
ATOM 831 C CA . GLN A 1 106 ? -13.734 3.036 26.012 1.00 92.12 106 GLN A CA 1
ATOM 832 C C . GLN A 1 106 ? -15.260 3.127 26.072 1.00 92.12 106 GLN A C 1
ATOM 834 O O . GLN A 1 106 ? -15.793 3.574 27.083 1.00 92.12 106 GLN A O 1
ATOM 839 N N . ILE A 1 107 ? -15.963 2.645 25.043 1.00 90.75 107 ILE A N 1
ATOM 840 C CA . ILE A 1 107 ? -17.430 2.588 25.028 1.00 90.75 107 ILE A CA 1
ATOM 841 C C . ILE A 1 107 ? -17.946 1.706 26.170 1.00 90.75 107 ILE A C 1
ATOM 843 O O . ILE A 1 107 ? -18.834 2.127 26.907 1.00 90.75 107 ILE A O 1
ATOM 847 N N . LYS A 1 108 ? -17.361 0.517 26.374 1.00 88.88 108 LYS A N 1
ATOM 848 C CA . LYS A 1 108 ? -17.748 -0.373 27.483 1.00 88.88 108 LYS A CA 1
ATOM 849 C C . LYS A 1 108 ? -17.560 0.277 28.852 1.00 88.88 108 LYS A C 1
ATOM 851 O O . LYS A 1 108 ? -18.436 0.155 29.703 1.00 88.88 108 LYS A O 1
ATOM 856 N N . ILE A 1 109 ? -16.434 0.963 29.056 1.00 92.38 109 ILE A N 1
ATOM 857 C CA . ILE A 1 109 ? -16.165 1.695 30.301 1.00 92.38 109 ILE A CA 1
ATOM 858 C C . ILE A 1 109 ? -17.207 2.801 30.487 1.00 92.38 109 ILE A C 1
ATOM 860 O O . ILE A 1 109 ? -17.854 2.847 31.525 1.00 92.38 109 ILE A O 1
ATOM 864 N N . LEU A 1 110 ? -17.443 3.620 29.459 1.00 92.06 110 LEU A N 1
ATOM 865 C CA . LEU A 1 110 ? -18.388 4.735 29.515 1.00 92.06 110 LEU A CA 1
ATOM 866 C C . LEU A 1 110 ? -19.816 4.283 29.850 1.00 92.06 110 LEU A C 1
ATOM 868 O O . LEU A 1 110 ? -20.482 4.916 30.665 1.00 92.06 110 LEU A O 1
ATOM 872 N N . VAL A 1 111 ? -20.290 3.192 29.242 1.00 91.06 111 VAL A N 1
ATOM 873 C CA . VAL A 1 111 ? -21.627 2.643 29.525 1.00 91.06 111 VAL A CA 1
ATOM 874 C C . VAL A 1 111 ? -21.715 2.100 30.948 1.00 91.06 111 VAL A C 1
AT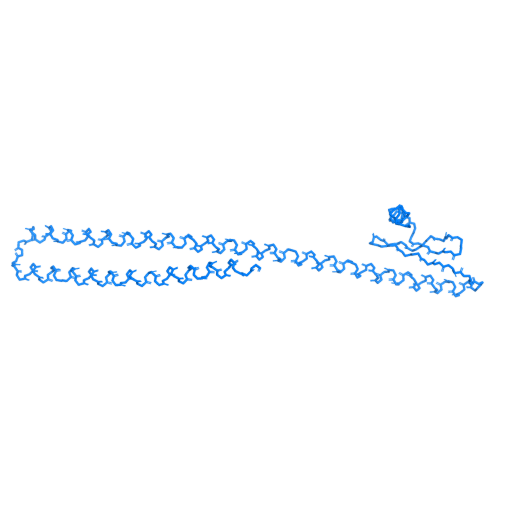OM 876 O O . VAL A 1 111 ? -22.719 2.316 31.627 1.00 91.06 111 VAL A O 1
ATOM 879 N N . ASN A 1 112 ? -20.666 1.433 31.430 1.00 90.00 112 ASN A N 1
ATOM 880 C CA . ASN A 1 112 ? -20.632 0.929 32.798 1.00 90.00 112 ASN A CA 1
ATOM 881 C C . ASN A 1 112 ? -20.606 2.071 33.828 1.00 90.00 112 ASN A C 1
ATOM 883 O O . ASN A 1 112 ? -21.352 2.036 34.806 1.00 90.00 112 ASN A O 1
ATOM 887 N N . ASP A 1 113 ? -19.811 3.110 33.572 1.00 92.75 113 ASP A N 1
ATOM 888 C CA . ASP A 1 113 ? -19.741 4.310 34.407 1.00 92.75 113 ASP A CA 1
ATOM 889 C C . ASP A 1 113 ? -21.085 5.054 34.424 1.00 92.75 113 ASP A C 1
ATOM 891 O O . ASP A 1 113 ? -21.536 5.502 35.480 1.00 92.75 113 ASP A O 1
ATOM 895 N N . LEU A 1 114 ? -21.767 5.143 33.274 1.00 90.19 114 LEU A N 1
ATOM 896 C CA . LEU A 1 114 ? -23.108 5.720 33.174 1.00 90.19 114 LEU A CA 1
ATOM 897 C C . LEU A 1 114 ? -24.132 4.923 33.995 1.00 90.19 114 LEU A C 1
ATOM 899 O O . LEU A 1 114 ? -24.898 5.521 34.751 1.00 90.19 114 LEU A O 1
ATOM 903 N N . SER A 1 115 ? -24.129 3.592 33.886 1.00 89.62 115 SER A N 1
ATOM 904 C CA . SER A 1 115 ? -25.017 2.714 34.662 1.00 89.62 115 SER A CA 1
ATOM 905 C C . SER A 1 115 ? -24.803 2.900 36.170 1.00 89.62 115 SER A C 1
ATOM 907 O O . SER A 1 115 ? -25.761 3.132 36.911 1.00 89.62 115 SER A O 1
ATOM 909 N N . GLN A 1 116 ? -23.546 2.930 36.622 1.00 89.38 116 GLN A N 1
ATOM 910 C CA . GLN A 1 116 ? -23.211 3.159 38.028 1.00 89.38 116 GLN A CA 1
ATOM 911 C C . GLN A 1 116 ? -23.608 4.567 38.507 1.00 89.38 116 GLN A C 1
ATOM 913 O O . GLN A 1 116 ? -24.101 4.733 39.627 1.00 89.38 116 GLN A O 1
ATOM 918 N N . ALA A 1 117 ? -23.426 5.592 37.669 1.00 89.50 117 ALA A N 1
ATOM 919 C CA . ALA A 1 117 ? -23.839 6.957 37.982 1.00 89.50 117 ALA A CA 1
ATOM 920 C C . ALA A 1 117 ? -25.364 7.077 38.130 1.00 89.50 117 ALA A C 1
ATOM 922 O O . ALA A 1 117 ? -25.832 7.752 39.050 1.00 89.50 117 ALA A O 1
ATOM 923 N N . ILE A 1 118 ? -26.134 6.402 37.269 1.00 88.00 118 ILE A N 1
ATOM 924 C CA . ILE A 1 118 ? -27.599 6.363 37.353 1.00 88.00 118 ILE A CA 1
ATOM 925 C C . ILE A 1 118 ? -28.036 5.670 38.645 1.00 88.00 118 ILE A C 1
ATOM 927 O O . ILE A 1 118 ? -28.791 6.269 39.411 1.00 88.00 118 ILE A O 1
ATOM 931 N N . GLN A 1 119 ? -27.489 4.490 38.953 1.00 85.06 119 GLN A N 1
ATOM 932 C CA . GLN A 1 119 ? -27.778 3.770 40.202 1.00 85.06 119 GLN A CA 1
ATOM 933 C C . GLN A 1 119 ? -27.491 4.628 41.443 1.00 85.06 119 GLN A C 1
ATOM 935 O O . GLN A 1 119 ? -28.304 4.709 42.361 1.00 85.06 119 GLN A O 1
ATOM 940 N N . SER A 1 120 ? -26.362 5.344 41.465 1.00 87.06 120 SER A N 1
ATOM 941 C CA . SER A 1 120 ? -26.035 6.248 42.574 1.00 87.06 120 SER A CA 1
ATOM 942 C C . SER A 1 120 ? -27.009 7.428 42.684 1.00 87.06 120 SER A C 1
ATOM 944 O O . SER A 1 120 ? -27.311 7.875 43.795 1.00 87.06 120 SER A O 1
ATOM 946 N N . LYS A 1 121 ? -27.496 7.956 41.555 1.00 86.31 121 LYS A N 1
ATOM 947 C CA . LYS A 1 121 ? -28.441 9.078 41.541 1.00 86.31 121 LYS A CA 1
ATOM 948 C C . LYS A 1 121 ? -29.846 8.674 41.965 1.00 86.31 121 LYS A C 1
ATOM 950 O O . LYS A 1 121 ? -30.458 9.470 42.671 1.00 86.31 121 LYS A O 1
ATOM 955 N N . MET A 1 122 ? -30.314 7.469 41.636 1.00 84.06 122 MET A N 1
ATOM 956 C CA . MET A 1 122 ? -31.610 6.946 42.101 1.00 84.06 122 MET A CA 1
ATOM 957 C C . MET A 1 122 ? -31.752 7.032 43.621 1.00 84.06 122 MET A C 1
ATOM 959 O O . MET A 1 122 ? -32.666 7.688 44.118 1.00 84.06 122 MET A O 1
ATOM 963 N N . ILE A 1 123 ? -30.743 6.528 44.341 1.00 80.19 123 ILE A N 1
ATOM 964 C CA . ILE A 1 123 ? -30.682 6.552 45.812 1.00 80.19 123 ILE A CA 1
ATOM 965 C C . ILE A 1 123 ? -30.788 7.985 46.356 1.00 80.19 123 ILE A C 1
ATOM 967 O O . ILE A 1 123 ? -31.357 8.223 47.418 1.00 80.19 123 ILE A O 1
ATOM 971 N N . THR A 1 124 ? -30.232 8.962 45.634 1.00 83.75 124 THR A N 1
ATOM 972 C CA . THR A 1 124 ? -30.223 10.368 46.071 1.00 83.75 124 THR A CA 1
ATOM 973 C C . THR A 1 124 ? -31.533 11.093 45.745 1.00 83.75 124 THR A C 1
ATOM 975 O O . THR A 1 124 ? -31.863 12.081 46.397 1.00 83.75 124 THR A O 1
ATOM 978 N N . LEU A 1 125 ? -32.252 10.643 44.714 1.00 83.69 125 LEU A N 1
ATOM 979 C CA . LEU A 1 125 ? -33.476 11.270 44.214 1.00 83.69 125 LEU A CA 1
ATOM 980 C C . LEU A 1 125 ? -34.729 10.815 44.974 1.00 83.69 125 LEU A C 1
ATOM 982 O O . LEU A 1 125 ? -35.751 11.489 44.874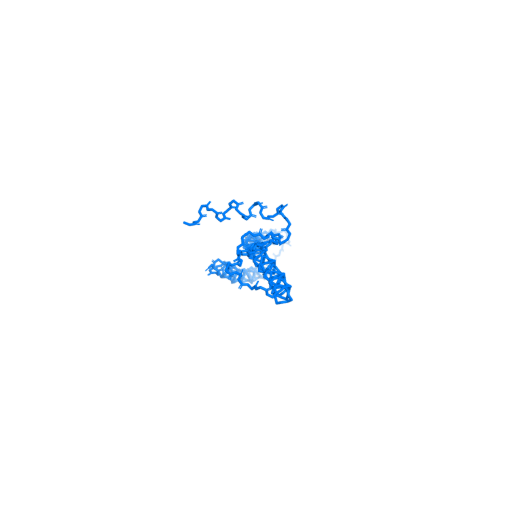 1.00 83.69 125 LEU A O 1
ATOM 986 N N . GLY A 1 126 ? -34.641 9.735 45.758 1.00 81.38 126 GLY A N 1
ATOM 987 C CA . GLY A 1 126 ? -35.768 9.221 46.539 1.00 81.38 126 GLY A CA 1
ATOM 988 C C . GLY A 1 126 ? -36.909 8.730 45.649 1.00 81.38 126 GLY A C 1
ATOM 989 O O . GLY A 1 126 ? -38.069 9.017 45.939 1.00 81.38 126 GLY A O 1
ATOM 990 N N . LEU A 1 127 ? -36.554 8.069 44.544 1.00 85.56 127 LEU A N 1
ATOM 991 C CA . LEU A 1 127 ? -37.505 7.448 43.626 1.00 85.56 127 LEU A CA 1
ATOM 992 C C . LEU A 1 127 ? -38.261 6.312 44.329 1.00 85.56 127 LEU A C 1
ATOM 994 O O . LEU A 1 127 ? -37.760 5.720 45.287 1.00 85.56 127 LEU A O 1
ATOM 998 N N . ASP A 1 128 ? -39.473 6.024 43.860 1.00 87.06 128 ASP A N 1
ATOM 999 C CA . ASP A 1 128 ? -40.194 4.817 44.268 1.00 87.06 128 ASP A CA 1
ATOM 1000 C C . ASP A 1 128 ? -39.714 3.578 43.484 1.00 87.06 128 ASP A C 1
ATOM 1002 O O . ASP A 1 128 ? -38.988 3.687 42.493 1.00 87.06 128 ASP A O 1
ATOM 1006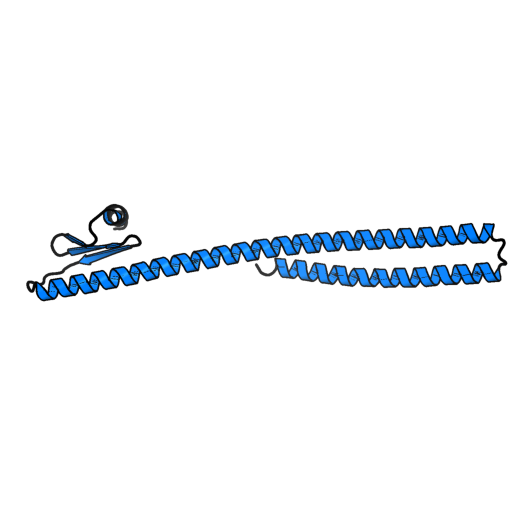 N N . GLU A 1 129 ? -40.101 2.381 43.942 1.00 83.38 129 GLU A N 1
ATOM 1007 C CA . GLU A 1 129 ? -39.657 1.111 43.341 1.00 83.38 129 GLU A CA 1
ATOM 1008 C C . GLU A 1 129 ? -40.056 0.970 41.860 1.00 83.38 129 GLU A C 1
ATOM 1010 O O . GLU A 1 129 ? -39.327 0.348 41.086 1.00 83.38 129 GLU A O 1
ATOM 1015 N N . GLU A 1 130 ? -41.189 1.546 41.443 1.00 88.56 130 GLU A N 1
ATOM 1016 C CA . GLU A 1 130 ? -41.669 1.465 40.058 1.00 88.56 130 GLU A CA 1
ATOM 1017 C C . GLU A 1 130 ? -40.791 2.325 39.135 1.00 88.56 130 GLU A C 1
ATOM 1019 O O . GLU A 1 130 ? -40.324 1.854 38.096 1.00 88.56 130 GLU A O 1
ATOM 1024 N N . GLN A 1 131 ? -40.466 3.546 39.569 1.00 86.44 131 GLN A N 1
ATOM 1025 C CA . GLN A 1 131 ? -39.560 4.462 38.871 1.00 86.44 131 GLN A CA 1
ATOM 1026 C C . GLN A 1 131 ? -38.121 3.937 38.802 1.00 86.44 131 GLN A C 1
ATOM 1028 O O . GLN A 1 131 ? -37.463 4.074 37.767 1.00 86.44 131 GLN A O 1
ATOM 1033 N N . GLU A 1 132 ? -37.613 3.341 39.886 1.00 86.81 132 GLU A N 1
ATOM 1034 C CA . GLU A 1 132 ? -36.293 2.702 39.877 1.00 86.81 132 GLU A CA 1
ATOM 1035 C C . GLU A 1 132 ? -36.254 1.538 38.882 1.00 86.81 132 GLU A C 1
ATOM 1037 O O . GLU A 1 132 ? -35.320 1.441 38.082 1.00 86.81 132 GLU A O 1
ATOM 1042 N N . SER A 1 133 ? -37.295 0.700 38.870 1.00 87.44 133 SER A N 1
ATOM 1043 C CA . SER A 1 133 ? -37.392 -0.438 37.957 1.00 87.44 133 SER A CA 1
ATOM 1044 C C . SER A 1 133 ? -37.436 -0.011 36.485 1.00 87.44 133 SER A C 1
ATOM 1046 O O . SER A 1 133 ? -36.762 -0.634 35.663 1.00 87.44 133 SER A O 1
ATOM 1048 N N . GLU A 1 134 ? -38.188 1.036 36.129 1.00 88.31 134 GLU A N 1
ATOM 1049 C CA . GLU A 1 134 ? -38.241 1.532 34.744 1.00 88.31 134 GLU A CA 1
ATOM 1050 C C . GLU A 1 134 ? -36.882 2.056 34.264 1.00 88.31 134 GLU A C 1
ATOM 1052 O O . GLU A 1 134 ? -36.419 1.706 33.176 1.00 88.31 134 GLU A O 1
ATOM 1057 N N . LEU A 1 135 ? -36.209 2.879 35.072 1.00 86.88 135 LEU A N 1
ATOM 1058 C CA . LEU A 1 135 ? -34.915 3.446 34.693 1.00 86.88 135 LEU A CA 1
ATOM 1059 C C . LEU A 1 135 ? -33.810 2.381 34.629 1.00 86.88 135 LEU A C 1
ATOM 1061 O O . LEU A 1 135 ? -32.967 2.461 33.736 1.00 86.88 135 LEU A O 1
ATOM 1065 N N . VAL A 1 136 ? -33.788 1.404 35.547 1.00 88.00 136 VAL A N 1
ATOM 1066 C CA . VAL A 1 136 ? -32.841 0.277 35.457 1.00 88.00 136 VAL A CA 1
ATOM 1067 C C . VAL A 1 136 ? -33.097 -0.508 34.172 1.00 88.00 136 VAL A C 1
ATOM 1069 O O . VAL A 1 136 ? -32.148 -0.772 33.436 1.00 88.00 136 VAL A O 1
ATOM 1072 N N . GLY A 1 137 ? -34.365 -0.783 33.846 1.00 88.62 137 GLY A N 1
ATOM 1073 C CA . GLY A 1 137 ? -34.743 -1.445 32.597 1.00 88.62 137 GLY A CA 1
ATOM 1074 C C . GLY A 1 137 ? -34.233 -0.713 31.351 1.00 88.62 137 GLY A C 1
ATOM 1075 O O . GLY A 1 137 ? -33.627 -1.334 30.483 1.00 88.62 137 GLY A O 1
ATOM 1076 N N . LEU A 1 138 ? -34.386 0.615 31.291 1.00 88.31 138 LEU A N 1
ATOM 1077 C CA . LEU A 1 138 ? -33.882 1.433 30.178 1.00 88.31 138 LEU A CA 1
ATOM 1078 C C . LEU A 1 138 ? -32.351 1.400 30.051 1.00 88.31 138 LEU A C 1
ATOM 1080 O O . LEU A 1 138 ? -31.813 1.401 28.939 1.00 88.31 138 LEU A O 1
ATOM 1084 N N . VAL A 1 139 ? -31.634 1.401 31.177 1.00 90.50 139 VAL A N 1
ATOM 1085 C CA . VAL A 1 139 ? -30.166 1.317 31.191 1.00 90.50 139 VAL A CA 1
ATOM 1086 C C . VAL A 1 139 ? -29.697 -0.047 30.699 1.00 90.50 139 VAL A C 1
ATOM 1088 O O . VAL A 1 139 ? -28.762 -0.104 29.898 1.00 90.50 139 VAL A O 1
ATOM 1091 N N . ASP A 1 140 ? -30.346 -1.121 31.140 1.00 89.56 140 ASP A N 1
ATOM 1092 C CA . ASP A 1 140 ? -30.008 -2.483 30.733 1.00 89.56 140 ASP A CA 1
ATOM 1093 C C . ASP A 1 140 ? -30.303 -2.716 29.245 1.00 89.56 140 ASP A C 1
ATOM 1095 O O . ASP A 1 140 ? -29.437 -3.219 28.530 1.00 89.56 140 ASP A O 1
ATOM 1099 N N . GLU A 1 141 ? -31.447 -2.245 28.741 1.00 91.31 141 GLU A N 1
ATOM 1100 C CA . GLU A 1 141 ? -31.789 -2.310 27.313 1.00 91.31 141 GLU A CA 1
ATOM 1101 C C . GLU A 1 141 ? -30.784 -1.514 26.460 1.00 91.31 141 GLU A C 1
ATOM 1103 O O . GLU A 1 141 ? -30.279 -1.991 25.442 1.00 91.31 141 GLU A O 1
ATOM 1108 N N . THR A 1 142 ? -30.395 -0.317 26.915 1.00 88.81 142 THR A N 1
ATOM 1109 C CA . THR A 1 142 ? -29.363 0.484 26.235 1.00 88.81 142 THR A CA 1
ATOM 1110 C C . THR A 1 142 ? -28.009 -0.229 26.234 1.00 88.81 142 THR A C 1
ATOM 1112 O O . THR A 1 142 ? -27.282 -0.187 25.238 1.00 88.81 142 THR A O 1
ATOM 1115 N N . LYS A 1 143 ? -27.646 -0.889 27.338 1.00 89.56 143 LYS A N 1
ATOM 1116 C CA . LYS A 1 143 ? -26.398 -1.647 27.453 1.00 89.56 143 LYS A CA 1
ATOM 1117 C C . LYS A 1 143 ? -26.379 -2.843 26.502 1.00 89.56 143 LYS A C 1
ATOM 1119 O O . LYS A 1 143 ? -25.357 -3.060 25.853 1.00 89.56 143 LYS A O 1
ATOM 1124 N N . GLU A 1 144 ? -27.493 -3.558 26.376 1.00 90.38 144 GLU A N 1
ATOM 1125 C CA . GLU A 1 144 ? -27.646 -4.674 25.439 1.00 90.38 144 GLU A CA 1
ATOM 1126 C C . GLU A 1 144 ? -27.466 -4.210 23.984 1.00 90.38 144 GLU A C 1
ATOM 1128 O O . GLU A 1 144 ? -26.635 -4.759 23.260 1.00 90.38 144 GLU A O 1
ATOM 1133 N N . ILE A 1 145 ? -28.117 -3.110 23.585 1.00 89.62 145 ILE A N 1
ATOM 1134 C CA . ILE A 1 145 ? -27.962 -2.520 22.240 1.00 89.62 145 ILE A CA 1
ATOM 1135 C C . ILE A 1 145 ? -26.504 -2.117 21.962 1.00 89.62 145 ILE A C 1
ATOM 1137 O O . ILE A 1 145 ? -25.991 -2.294 20.849 1.00 89.62 145 ILE A O 1
ATOM 1141 N N . VAL A 1 146 ? -25.805 -1.561 22.958 1.00 89.62 146 VAL A N 1
ATOM 1142 C CA . VAL A 1 146 ? -24.385 -1.215 22.813 1.00 89.62 146 VAL A CA 1
ATOM 1143 C C . VAL A 1 146 ? -23.531 -2.472 22.656 1.00 89.62 146 VAL A C 1
ATOM 1145 O O . VAL A 1 146 ? -22.652 -2.492 21.795 1.00 89.62 146 VAL A O 1
ATOM 1148 N N . GLU A 1 147 ? -23.780 -3.529 23.429 1.00 87.19 147 GLU A N 1
ATOM 1149 C CA . GLU A 1 147 ? -23.069 -4.801 23.279 1.00 87.19 147 GLU A CA 1
ATOM 1150 C C . GLU A 1 147 ? -23.281 -5.418 21.890 1.00 87.19 147 GLU A C 1
ATOM 1152 O O . GLU A 1 147 ? -22.300 -5.804 21.248 1.00 87.19 147 GLU A O 1
ATOM 1157 N N . GLU A 1 148 ? -24.509 -5.421 21.368 1.00 87.38 148 GLU A N 1
ATOM 1158 C CA . GLU A 1 148 ? -24.799 -5.857 19.996 1.00 87.38 148 GLU A CA 1
ATOM 1159 C C . GLU A 1 148 ? -24.069 -5.009 18.945 1.00 87.38 148 GLU A C 1
ATOM 1161 O O . GLU A 1 148 ? -23.502 -5.531 17.981 1.00 87.38 148 GLU A O 1
ATOM 1166 N N . THR A 1 149 ? -24.011 -3.692 19.147 1.00 85.50 149 THR A N 1
ATOM 1167 C CA . THR A 1 149 ? -23.293 -2.782 18.243 1.00 85.50 149 THR A CA 1
ATOM 1168 C C . THR A 1 149 ? -21.788 -3.068 18.240 1.00 85.50 149 THR A C 1
ATOM 1170 O O . THR A 1 149 ? -21.152 -3.053 17.186 1.00 85.50 149 THR A O 1
ATOM 1173 N N . LEU A 1 150 ? -21.212 -3.409 19.394 1.00 85.19 150 LEU A N 1
ATOM 1174 C CA . LEU A 1 150 ? -19.809 -3.818 19.502 1.00 85.19 150 LEU A CA 1
ATOM 1175 C C . LEU A 1 150 ? -19.549 -5.177 18.829 1.00 85.19 150 LEU A C 1
ATOM 1177 O O . LEU A 1 150 ? -18.447 -5.418 18.337 1.00 85.19 150 LEU A O 1
ATOM 1181 N N . ILE A 1 151 ? -20.552 -6.059 18.729 1.00 82.88 151 ILE A N 1
ATOM 1182 C CA . ILE A 1 151 ? -20.439 -7.293 17.934 1.00 82.88 151 ILE A CA 1
ATOM 1183 C C . ILE A 1 151 ? -20.239 -6.966 16.444 1.00 82.88 151 ILE A C 1
ATOM 1185 O O . ILE A 1 151 ? -19.432 -7.612 15.770 1.00 82.88 151 ILE A O 1
ATOM 1189 N N . LEU A 1 152 ? -20.889 -5.920 15.923 1.00 79.81 152 LEU A N 1
ATOM 1190 C CA . LEU A 1 152 ? -20.676 -5.470 14.542 1.00 79.81 152 LEU A CA 1
ATOM 1191 C C . LEU A 1 152 ? -19.238 -4.962 14.311 1.00 79.81 152 LEU A C 1
ATOM 1193 O O . LEU A 1 152 ? -18.679 -5.203 13.234 1.00 79.81 152 LEU A O 1
ATOM 1197 N N . SER A 1 153 ? -18.588 -4.355 15.313 1.00 80.69 153 SER A N 1
ATOM 1198 C CA . SER A 1 153 ? -17.161 -3.987 15.242 1.00 80.69 153 SER A CA 1
ATOM 1199 C C . SER A 1 153 ? -16.253 -5.193 14.948 1.00 80.69 153 SER A C 1
ATOM 1201 O O . SER A 1 153 ? -15.293 -5.063 14.185 1.00 80.69 153 SER A O 1
ATOM 1203 N N . PHE A 1 154 ? -16.583 -6.403 15.425 1.00 80.31 154 PHE A N 1
ATOM 1204 C CA . PHE A 1 154 ? -15.813 -7.611 15.084 1.00 80.31 154 PHE A CA 1
ATOM 1205 C C . PHE A 1 154 ? -15.874 -7.949 13.592 1.00 80.31 154 PHE A C 1
ATOM 1207 O O . PHE A 1 154 ? -14.858 -8.316 12.999 1.00 80.31 154 PHE A O 1
ATOM 1214 N N . THR A 1 155 ? -17.025 -7.765 12.937 1.00 83.44 155 THR A N 1
ATOM 1215 C CA . THR A 1 155 ? -17.093 -7.967 11.480 1.00 83.44 155 THR A CA 1
ATOM 1216 C C . THR A 1 155 ? -16.258 -6.952 10.700 1.00 83.44 155 THR A C 1
ATOM 1218 O O . THR A 1 155 ? -15.744 -7.280 9.625 1.00 83.44 155 THR A O 1
ATOM 1221 N N . LEU A 1 156 ? -16.083 -5.735 11.227 1.00 81.25 156 LEU A N 1
ATOM 1222 C CA . LEU A 1 156 ? -15.152 -4.756 10.666 1.00 81.25 156 LEU A CA 1
ATOM 1223 C C . LEU A 1 156 ? -13.703 -5.249 10.806 1.00 81.25 156 LEU A C 1
ATOM 1225 O O . LEU A 1 156 ? -12.957 -5.231 9.823 1.00 81.25 156 LEU A O 1
ATOM 1229 N N . GLU A 1 157 ? -13.320 -5.756 11.981 1.00 81.38 157 GLU A N 1
ATOM 1230 C CA . GLU A 1 157 ? -11.988 -6.332 12.199 1.00 81.38 157 GLU A CA 1
ATOM 1231 C C . GLU A 1 157 ? -11.686 -7.507 11.259 1.00 81.38 157 GLU A C 1
ATOM 1233 O O . GLU A 1 157 ? -10.588 -7.574 10.695 1.00 81.38 157 GLU A O 1
ATOM 1238 N N . ASP A 1 158 ? -12.648 -8.405 11.045 1.00 85.44 158 ASP A N 1
ATOM 1239 C CA . ASP A 1 158 ? -12.498 -9.549 10.141 1.00 85.44 158 ASP A CA 1
ATOM 1240 C C . ASP A 1 158 ? -12.275 -9.103 8.692 1.00 85.44 158 ASP A C 1
ATOM 1242 O O . ASP A 1 158 ? -11.406 -9.633 7.986 1.00 85.44 158 ASP A O 1
ATOM 1246 N N . LYS A 1 159 ? -13.022 -8.088 8.236 1.00 85.69 159 LYS A N 1
ATOM 1247 C CA . LYS A 1 159 ? -12.838 -7.507 6.898 1.00 85.69 159 LYS A CA 1
ATOM 1248 C C . LYS A 1 159 ? -11.460 -6.869 6.755 1.00 85.69 159 LYS A C 1
ATOM 1250 O O . LYS A 1 159 ? -10.799 -7.095 5.738 1.00 85.69 159 LYS A O 1
ATOM 1255 N N . LEU A 1 160 ? -11.002 -6.127 7.763 1.00 84.19 160 LEU A N 1
ATOM 1256 C CA . LEU A 1 160 ? -9.662 -5.539 7.779 1.00 84.19 160 LEU A CA 1
ATOM 1257 C C . LEU A 1 160 ? -8.581 -6.623 7.722 1.00 84.19 160 LEU A C 1
ATOM 1259 O O . LEU A 1 160 ? -7.676 -6.552 6.891 1.00 84.19 160 LEU A O 1
ATOM 1263 N N . GLN A 1 161 ? -8.718 -7.689 8.513 1.00 83.94 161 GLN A N 1
ATOM 1264 C CA . GLN A 1 161 ? -7.779 -8.808 8.502 1.00 83.94 161 GLN A CA 1
ATOM 1265 C C . GLN A 1 161 ? -7.755 -9.534 7.149 1.00 83.94 161 GLN A C 1
ATOM 1267 O O . GLN A 1 161 ? -6.684 -9.930 6.674 1.00 83.94 161 GLN A O 1
ATOM 1272 N N . ALA A 1 162 ? -8.910 -9.695 6.500 1.00 85.62 162 ALA A N 1
ATOM 1273 C CA . ALA A 1 162 ? -8.995 -10.266 5.162 1.00 85.62 162 ALA A CA 1
ATOM 1274 C C . ALA A 1 162 ? -8.265 -9.400 4.122 1.00 85.62 162 ALA A C 1
ATOM 1276 O O . ALA A 1 162 ? -7.550 -9.941 3.275 1.00 85.62 162 ALA A O 1
ATOM 1277 N N . ILE A 1 163 ? -8.389 -8.070 4.202 1.00 84.06 163 ILE A N 1
ATOM 1278 C CA . ILE A 1 163 ? -7.671 -7.135 3.325 1.00 84.06 163 ILE A CA 1
ATOM 1279 C C . ILE A 1 163 ? -6.159 -7.230 3.560 1.00 84.06 163 ILE A C 1
ATOM 1281 O O . ILE A 1 163 ? -5.408 -7.389 2.596 1.00 84.06 163 ILE A O 1
ATOM 1285 N N . THR A 1 164 ? -5.700 -7.239 4.816 1.00 81.62 164 THR A N 1
ATOM 1286 C CA . THR A 1 164 ? -4.273 -7.399 5.140 1.00 81.62 164 THR A CA 1
ATOM 1287 C C . THR A 1 164 ? -3.712 -8.727 4.620 1.00 81.62 164 THR A C 1
ATOM 1289 O O . THR A 1 164 ? -2.609 -8.758 4.077 1.00 81.62 164 THR A O 1
ATOM 1292 N N . LYS A 1 165 ? -4.464 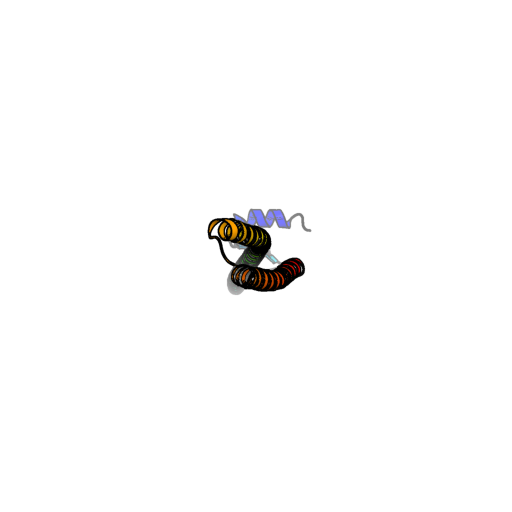-9.834 4.731 1.00 82.31 165 LYS A N 1
ATOM 1293 C CA . LYS A 1 165 ? -4.056 -11.138 4.173 1.00 82.31 165 LYS A CA 1
ATOM 1294 C C . LYS A 1 165 ? -3.949 -11.100 2.649 1.00 82.31 165 LYS A C 1
ATOM 1296 O O . LYS A 1 165 ? -2.972 -11.601 2.104 1.00 82.31 165 LYS A O 1
ATOM 1301 N N . ARG A 1 166 ? -4.919 -10.487 1.960 1.00 81.31 166 ARG A N 1
ATOM 1302 C CA . ARG A 1 166 ? -4.891 -10.342 0.494 1.00 81.31 166 ARG A CA 1
ATOM 1303 C C . ARG A 1 166 ? -3.719 -9.483 0.029 1.00 81.31 166 ARG A C 1
ATOM 1305 O O . ARG A 1 166 ? -3.068 -9.853 -0.935 1.00 81.31 166 ARG A O 1
ATOM 1312 N N . LEU A 1 167 ? -3.408 -8.396 0.733 1.00 76.88 167 LEU A N 1
ATOM 1313 C CA . LEU A 1 167 ? -2.244 -7.553 0.435 1.00 76.88 167 LEU A CA 1
ATOM 1314 C C . LEU A 1 167 ? -0.920 -8.324 0.527 1.00 76.88 167 LEU A C 1
ATOM 1316 O O . LEU A 1 167 ? -0.045 -8.113 -0.309 1.00 76.88 167 LEU A O 1
ATOM 1320 N N . LYS A 1 168 ? -0.799 -9.238 1.500 1.00 74.31 168 LYS A N 1
ATOM 1321 C CA . LYS A 1 168 ? 0.377 -10.109 1.664 1.00 74.31 168 LYS A CA 1
ATOM 1322 C C . LYS A 1 168 ? 0.448 -11.254 0.649 1.00 74.31 168 LYS A C 1
ATOM 1324 O O . LYS A 1 168 ? 1.538 -11.706 0.347 1.00 74.31 168 LYS A O 1
ATOM 1329 N N . ALA A 1 169 ? -0.688 -11.733 0.143 1.00 69.75 169 ALA 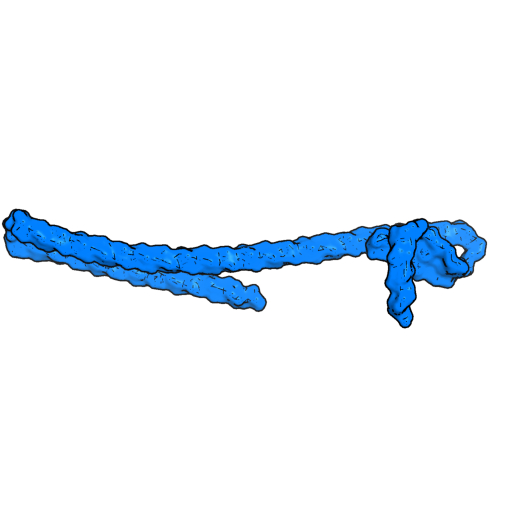A N 1
ATOM 1330 C CA . ALA A 1 169 ? -0.749 -12.892 -0.754 1.00 69.75 169 ALA A CA 1
ATOM 1331 C C . ALA A 1 169 ? -0.469 -12.573 -2.236 1.00 69.75 169 ALA A C 1
ATOM 1333 O O . ALA A 1 169 ? -0.334 -13.495 -3.032 1.00 69.75 169 ALA A O 1
ATOM 1334 N N . VAL A 1 170 ? -0.411 -11.296 -2.628 1.00 60.97 170 VAL A N 1
ATOM 1335 C CA . VAL A 1 170 ? -0.074 -10.864 -4.003 1.00 60.97 170 VAL A CA 1
ATOM 1336 C C . VAL A 1 170 ? 1.450 -10.690 -4.144 1.00 60.97 170 VAL A C 1
ATOM 1338 O O . VAL A 1 170 ? 1.926 -9.653 -4.618 1.00 60.97 170 VAL A O 1
ATOM 1341 N N . GLU A 1 171 ? 2.206 -11.673 -3.652 1.00 47.34 171 GLU A N 1
ATOM 1342 C CA . GLU A 1 171 ? 3.644 -11.860 -3.908 1.00 47.34 171 GLU A CA 1
ATOM 1343 C C . GLU A 1 171 ? 3.862 -12.777 -5.114 1.00 47.34 171 GLU A C 1
ATOM 1345 O O . GLU A 1 171 ? 3.171 -13.817 -5.205 1.00 47.34 171 GLU A O 1
#

Mean predicted aligned error: 12.32 Å

Radius of gyration: 39.36 Å; Cα c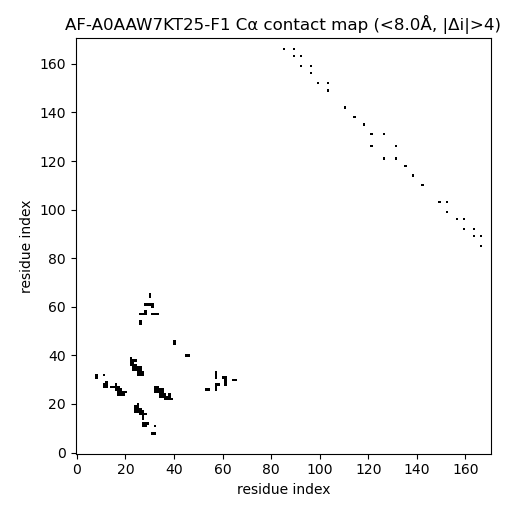ontacts (8 Å, |Δi|>4): 80; chains: 1; bounding box: 84×26×102 Å

pLDDT: mean 82.37, std 12.88, range [33.88, 95.25]

Solvent-accessible surface area (backbone atoms only — not comparable to full-atom values): 9544 Å² total; per-residue (Å²): 125,72,82,62,52,59,59,52,51,63,54,29,61,78,45,65,54,67,43,81,52,90,49,26,40,38,37,33,44,90,84,48,71,47,77,48,72,74,63,86,70,92,50,63,72,59,52,49,54,50,53,52,53,50,53,51,50,50,50,54,51,38,55,49,51,54,50,50,52,53,52,51,51,52,51,49,54,51,51,52,51,52,53,50,52,52,51,51,52,46,51,50,53,54,48,52,49,51,52,52,56,52,48,56,52,52,51,55,50,51,53,52,53,49,51,53,51,49,58,57,45,46,75,73,67,70,63,54,74,67,59,49,50,54,54,52,50,56,50,54,55,52,50,51,54,50,53,55,54,53,53,54,52,51,57,53,48,52,52,50,51,50,51,48,51,53,66,65,65,76,115

Nearest PDB structures (foldseek):
  3zx6-assembly1_A  TM=4.036E-01  e=5.681E-01  Archaeoglobus fulgidus DSM 4304
  5xg2-assembly1_A  TM=5.039E-01  e=3.887E+00  Pyrococcus yayanosii CH1
  6nct-assembly1_B  TM=4.348E-01  e=5.023E+00  Homo sapiens

Secondary structure (DSSP, 8-state):
-TTTHHHHHHHHTTS-SEEEETTEEEEE-SS-EEEE-----S-HHHHHHHHHHHHHHHHHHHHHHHHHHHHHHHHHHHHHHHHHHHHHHHHHHHHHHHHHHHHHHHHHHHHHHHHHHHHHHHHHHT--HHHHHHHHHHHHHHHHHHHHHHHHHHHHHHHHHHHHHHHHH--

Foldseek 3Di:
DVPVVVVCLVVLCPDDQWDDDPQKIWGGDNVDIDIGHRNDDPDPVVVVVVVVVVSVVVVVVVVVVVVVVVVVVVVVVVVVVLVVVLVVLLVVLVVVLVVLVVVLVVLLVVLVVVLVVVVVVCVVVVDDPVVVVVVNVVSVVVNVVSVVVNVVSVVVNVVSVVVNVVSVPPD

Sequence (171 aa):
MAKITVPLQELGRRAKRIVPFSSNLLFNAPACSMLVKGINTKDEGLLGRLRDNFAILLTIIESRIEFIEQQLEKATIRQQALNTLKSQLADDFSTIKKLCSEQDKQIKILVNDLSQAIQSKMITLGLDEEQESELVGLVDETKEIVEETLILSFTLEDKLQAITKRLKAVE